Protein AF-A0A5C4TG84-F1 (afdb_monomer)

Sequence (115 aa):
MWNALPITRDLYGFQLEHSYSKPWTATVTVNESIDGLELAADVFLFDLKGSDAYEQLLESIRRFSVNLKRDKGKHTCQLTFRCKGITDEVQGLPLPAESLENGYLLVDLEFSEEL

Foldseek 3Di:
DWDWDDPDPFKTFIDDPPPPVDGGQKMWGWDDDPAEIEIEIEGRCAPQAEQVSVVVRVVVVVVVQVVVCVVVVHDKYKYKYWYWDKAAPHRHHPADWDADPVRITTGTDMDMDID

Structure (mmCIF, N/CA/C/O backbone):
data_AF-A0A5C4TG84-F1
#
_entry.id   AF-A0A5C4TG84-F1
#
loop_
_atom_site.group_PDB
_atom_site.id
_atom_site.type_symbol
_atom_site.label_atom_id
_atom_site.label_alt_id
_atom_site.label_comp_id
_atom_site.label_asym_id
_atom_site.label_entity_id
_atom_site.label_seq_id
_atom_site.pdbx_PDB_ins_code
_atom_site.Cartn_x
_atom_site.Cartn_y
_atom_site.Cartn_z
_atom_site.occupancy
_atom_site.B_iso_or_equiv
_atom_site.auth_seq_id
_atom_site.auth_comp_id
_atom_site.auth_asym_id
_atom_site.auth_atom_id
_atom_site.pdbx_PDB_model_num
ATOM 1 N N . MET A 1 1 ? -7.253 11.667 -8.586 1.00 76.88 1 MET A N 1
ATOM 2 C CA . MET A 1 1 ? -6.899 11.310 -7.193 1.00 76.88 1 MET A CA 1
ATOM 3 C C . MET A 1 1 ? -6.762 9.789 -7.091 1.00 76.88 1 MET A C 1
ATOM 5 O O . MET A 1 1 ? -7.247 9.111 -7.990 1.00 76.88 1 MET A O 1
ATOM 9 N N . TRP A 1 2 ? -6.089 9.225 -6.084 1.00 87.31 2 TRP A N 1
ATOM 10 C CA . TRP A 1 2 ? -6.119 7.771 -5.854 1.00 87.31 2 TRP A CA 1
ATOM 11 C C . TRP A 1 2 ? -7.243 7.426 -4.882 1.00 87.31 2 TRP A C 1
ATOM 13 O O . TRP A 1 2 ? -7.374 8.063 -3.839 1.00 87.31 2 TRP A O 1
ATOM 23 N N . ASN A 1 3 ? -8.041 6.418 -5.222 1.00 88.19 3 ASN A N 1
ATOM 24 C CA . ASN A 1 3 ? -9.189 5.998 -4.426 1.00 88.19 3 ASN A CA 1
ATOM 25 C C . ASN A 1 3 ? -8.939 4.618 -3.822 1.00 88.19 3 ASN A C 1
ATOM 27 O O . ASN A 1 3 ? -8.635 3.675 -4.555 1.00 88.19 3 ASN A O 1
ATOM 31 N N . ALA A 1 4 ? -9.117 4.514 -2.504 1.00 92.44 4 ALA A N 1
ATOM 32 C CA . ALA A 1 4 ? -9.142 3.246 -1.790 1.00 92.44 4 ALA A CA 1
ATOM 33 C C . ALA A 1 4 ? -1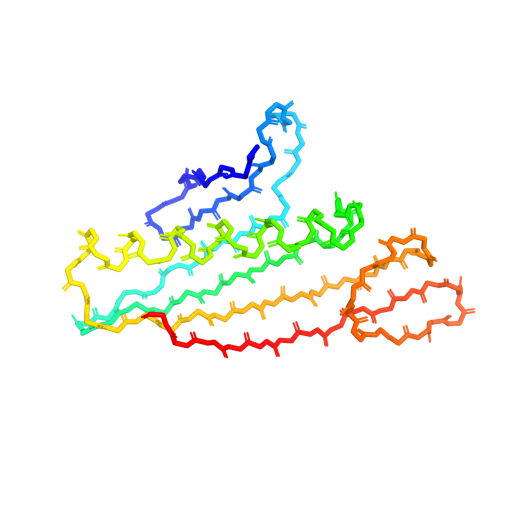0.532 2.607 -1.924 1.00 92.44 4 ALA A C 1
ATOM 35 O O . ALA A 1 4 ? -11.544 3.230 -1.596 1.00 92.44 4 ALA A O 1
ATOM 36 N N . LEU A 1 5 ? -10.583 1.365 -2.394 1.00 91.62 5 LEU A N 1
ATOM 37 C CA . LEU A 1 5 ? -11.803 0.579 -2.535 1.00 91.62 5 LEU A CA 1
ATOM 38 C C . LEU A 1 5 ? -11.726 -0.663 -1.642 1.00 91.62 5 LEU A C 1
ATOM 40 O O . LEU A 1 5 ? -10.741 -1.396 -1.734 1.00 91.62 5 LEU A O 1
ATOM 44 N N . PRO A 1 6 ? -12.737 -0.933 -0.800 1.00 93.25 6 PRO A N 1
ATOM 45 C CA . PRO A 1 6 ? -12.762 -2.152 -0.004 1.00 93.25 6 PRO A CA 1
ATOM 46 C C . PRO A 1 6 ? -12.960 -3.370 -0.914 1.00 93.25 6 PRO A C 1
ATOM 48 O O . PRO A 1 6 ? -13.897 -3.413 -1.713 1.00 93.25 6 PRO A O 1
ATOM 51 N N . ILE A 1 7 ? -12.081 -4.361 -0.778 1.00 91.50 7 ILE A N 1
ATOM 52 C CA . ILE A 1 7 ? -12.164 -5.658 -1.467 1.00 91.50 7 ILE A CA 1
ATOM 53 C C . ILE A 1 7 ? -12.727 -6.693 -0.494 1.00 91.50 7 ILE A C 1
ATOM 55 O O . ILE A 1 7 ? -13.677 -7.411 -0.803 1.00 91.50 7 ILE A O 1
ATOM 59 N N . THR A 1 8 ? -12.161 -6.723 0.712 1.00 93.50 8 THR A N 1
ATOM 60 C CA . THR A 1 8 ? -12.642 -7.494 1.863 1.00 93.50 8 THR A CA 1
ATOM 61 C C . THR A 1 8 ? -12.729 -6.570 3.083 1.00 93.50 8 THR A C 1
ATOM 63 O O . THR A 1 8 ? -12.636 -5.348 2.971 1.00 93.50 8 THR A O 1
ATOM 66 N N . ARG A 1 9 ? -12.926 -7.142 4.277 1.00 91.19 9 ARG A N 1
ATOM 67 C CA . ARG A 1 9 ? -12.919 -6.388 5.541 1.00 91.19 9 ARG A CA 1
ATOM 68 C C . ARG A 1 9 ? -11.549 -5.762 5.849 1.00 91.19 9 ARG A C 1
ATOM 70 O O . ARG A 1 9 ? -11.481 -4.728 6.513 1.00 91.19 9 ARG A O 1
ATOM 77 N N . ASP A 1 10 ? -10.493 -6.426 5.411 1.00 95.38 10 ASP A N 1
ATOM 78 C CA . ASP A 1 10 ? -9.093 -6.198 5.753 1.00 95.38 10 ASP A CA 1
ATOM 79 C C . ASP A 1 10 ? -8.210 -5.908 4.532 1.00 95.38 10 ASP A C 1
ATOM 81 O O . ASP A 1 10 ? -7.046 -5.576 4.707 1.00 95.38 10 ASP A O 1
ATOM 85 N N . LEU A 1 11 ? -8.746 -5.970 3.311 1.00 96.50 11 LEU A N 1
ATOM 86 C CA . LEU A 1 11 ? -8.011 -5.703 2.077 1.00 96.50 11 LEU A CA 1
ATOM 87 C C . LEU A 1 11 ? -8.657 -4.569 1.280 1.00 96.50 11 LEU A C 1
ATOM 89 O O . LEU A 1 11 ? -9.857 -4.599 0.989 1.00 96.50 11 LEU A O 1
ATOM 93 N N . TYR A 1 12 ? -7.833 -3.608 0.870 1.00 96.12 12 TYR A N 1
ATOM 94 C CA . TYR A 1 12 ? -8.235 -2.442 0.087 1.00 96.12 12 TYR A CA 1
ATOM 95 C C . TYR A 1 12 ? -7.385 -2.327 -1.175 1.00 96.12 12 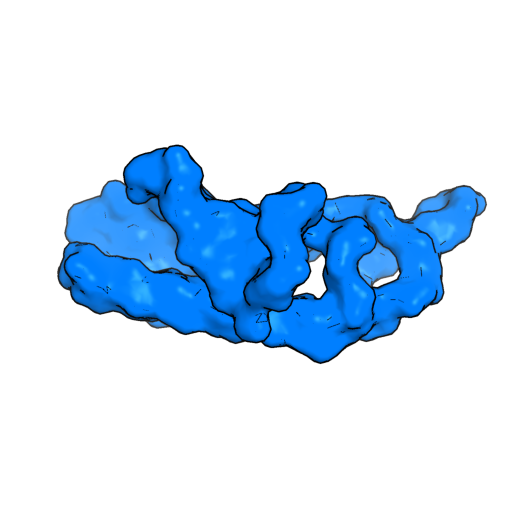TYR A C 1
ATOM 97 O O . TYR A 1 12 ? -6.168 -2.479 -1.119 1.00 96.12 12 TYR A O 1
ATOM 105 N N . GLY A 1 13 ? -8.015 -2.035 -2.309 1.00 94.06 13 GLY A N 1
ATOM 106 C CA . GLY A 1 13 ? -7.340 -1.768 -3.579 1.00 94.06 13 GLY A CA 1
ATOM 107 C C . GLY A 1 13 ? -7.261 -0.272 -3.854 1.00 94.06 13 GLY A C 1
ATOM 108 O O . GLY A 1 13 ? -8.235 0.447 -3.632 1.00 94.06 13 GLY A O 1
ATOM 109 N N . PHE A 1 14 ? -6.124 0.201 -4.356 1.00 92.81 14 PHE A N 1
ATOM 110 C CA . PHE A 1 14 ? -5.920 1.587 -4.768 1.00 92.81 14 PHE A CA 1
ATOM 111 C C . PHE A 1 14 ? -5.908 1.686 -6.290 1.00 92.81 14 PHE A C 1
ATOM 113 O O . PHE A 1 14 ? -5.096 1.055 -6.969 1.00 92.81 14 PHE A O 1
ATOM 120 N N . GLN A 1 15 ? -6.803 2.514 -6.825 1.00 88.06 15 GLN A N 1
ATOM 121 C CA . GLN A 1 15 ? -6.886 2.814 -8.256 1.00 88.06 15 GLN A CA 1
ATOM 122 C C . GLN A 1 15 ? -6.909 4.314 -8.517 1.00 88.06 15 GLN A C 1
ATOM 124 O O . GLN A 1 15 ? -7.421 5.098 -7.713 1.00 88.06 15 GLN A O 1
ATOM 129 N N . LEU A 1 16 ? -6.397 4.702 -9.683 1.00 83.62 16 LEU A N 1
ATOM 130 C CA . LEU A 1 16 ? -6.483 6.072 -10.155 1.00 83.62 16 LEU A CA 1
ATOM 131 C C . LEU A 1 16 ? -7.935 6.391 -10.534 1.00 83.62 16 LEU A C 1
ATOM 133 O O . LEU A 1 16 ? -8.596 5.639 -11.258 1.00 83.62 16 LEU A O 1
ATOM 137 N N . GLU A 1 17 ? -8.435 7.520 -10.048 1.00 71.12 17 GLU A N 1
ATOM 138 C CA . GLU A 1 17 ? -9.728 8.079 -10.428 1.00 71.12 17 GLU A CA 1
ATOM 139 C C . GLU A 1 17 ? -9.813 8.170 -11.962 1.00 71.12 17 GLU A C 1
ATOM 141 O O . GLU A 1 17 ? -8.893 8.663 -12.611 1.00 71.12 17 GLU A O 1
ATOM 146 N N . HIS A 1 18 ? -10.892 7.627 -12.537 1.00 67.75 18 HIS A N 1
ATOM 147 C CA . HIS A 1 18 ? -11.114 7.446 -13.984 1.00 67.75 18 HIS A CA 1
ATOM 148 C C . HIS A 1 18 ? -10.422 6.247 -14.668 1.00 67.75 18 HIS A C 1
ATOM 150 O O . HIS A 1 18 ? -10.516 6.123 -15.887 1.00 67.75 18 HIS A O 1
ATOM 156 N N . SER A 1 19 ? -9.808 5.318 -13.925 1.00 67.62 19 SER A N 1
ATOM 157 C CA . SER A 1 19 ? -9.209 4.082 -14.476 1.00 67.62 19 SER A CA 1
ATOM 158 C C . SER A 1 19 ? -9.893 2.791 -13.994 1.00 67.62 19 SER A C 1
ATOM 160 O O . SER A 1 19 ? -9.228 1.810 -13.691 1.00 67.62 19 SER A O 1
ATOM 162 N N . TYR A 1 20 ? -11.231 2.762 -13.955 1.00 61.44 20 TYR A N 1
ATOM 163 C CA . TYR A 1 20 ? -12.022 1.626 -13.434 1.00 61.44 20 TYR A CA 1
ATOM 164 C C . TYR A 1 20 ? -11.855 0.301 -14.201 1.00 61.44 20 TYR A C 1
ATOM 166 O O . TYR A 1 20 ? -12.263 -0.745 -13.710 1.00 61.44 20 TYR A O 1
ATOM 174 N N . SER A 1 21 ? -11.296 0.338 -15.413 1.00 64.38 21 SER A N 1
ATOM 175 C CA . SER A 1 21 ? -11.011 -0.852 -16.223 1.00 64.38 21 SER A CA 1
ATOM 176 C C . SER A 1 21 ? -9.588 -1.389 -16.037 1.00 64.38 21 SER A C 1
ATOM 178 O O . SER A 1 21 ? -9.209 -2.329 -16.734 1.00 64.38 21 SER A O 1
ATOM 180 N N . LYS A 1 22 ? -8.773 -0.762 -15.178 1.00 70.56 22 LYS A N 1
ATOM 181 C CA . LYS A 1 22 ? -7.381 -1.150 -14.932 1.00 70.56 22 LYS A CA 1
ATOM 182 C C . LYS A 1 22 ? -7.236 -1.913 -13.611 1.00 70.56 22 LYS A C 1
ATOM 184 O O . LYS A 1 22 ? -8.028 -1.683 -12.697 1.00 70.56 22 LYS A O 1
ATOM 189 N N . PRO A 1 23 ? -6.235 -2.805 -13.504 1.00 73.06 23 PRO A N 1
ATOM 190 C CA . PRO A 1 23 ? -5.874 -3.422 -12.232 1.00 73.06 23 PRO A CA 1
ATOM 191 C C . PRO A 1 23 ? -5.454 -2.365 -11.196 1.00 73.06 23 PRO A C 1
ATOM 193 O O . PRO A 1 23 ? -5.057 -1.251 -11.545 1.00 73.06 23 PRO A O 1
ATOM 196 N N . TRP A 1 24 ? -5.564 -2.714 -9.913 1.00 82.31 24 TRP A N 1
ATOM 197 C CA . TRP A 1 24 ? -5.136 -1.842 -8.820 1.00 82.31 24 TRP A CA 1
ATOM 198 C C . TRP A 1 24 ? -3.624 -1.653 -8.830 1.00 82.31 24 TRP A C 1
ATOM 200 O O . TRP A 1 24 ? -2.866 -2.601 -9.019 1.00 82.31 24 TRP A O 1
ATOM 210 N N . THR A 1 25 ? -3.193 -0.423 -8.575 1.00 88.06 25 THR A N 1
ATOM 211 C CA . THR A 1 25 ? -1.774 -0.053 -8.553 1.00 88.06 25 THR A CA 1
ATOM 212 C C . THR A 1 25 ? -1.145 -0.283 -7.183 1.00 88.06 25 THR A C 1
ATOM 214 O O . THR A 1 25 ? 0.069 -0.409 -7.069 1.00 88.06 25 THR A O 1
ATOM 217 N N . ALA A 1 26 ? -1.963 -0.395 -6.140 1.00 93.19 26 ALA A N 1
ATOM 218 C CA . ALA A 1 26 ? -1.522 -0.909 -4.856 1.00 93.19 26 ALA A CA 1
ATOM 219 C C . ALA A 1 26 ? -2.647 -1.645 -4.137 1.00 93.19 26 ALA A C 1
ATOM 221 O O . ALA A 1 26 ? -3.832 -1.408 -4.391 1.00 93.19 26 ALA A O 1
ATOM 222 N N . THR A 1 27 ? -2.266 -2.501 -3.201 1.00 95.62 27 THR A N 1
ATOM 223 C CA . THR A 1 27 ? -3.173 -3.107 -2.228 1.00 95.62 27 THR A CA 1
ATOM 224 C C . THR A 1 27 ? -2.702 -2.804 -0.821 1.00 95.62 27 THR A C 1
ATOM 226 O O . THR A 1 27 ? -1.505 -2.806 -0.564 1.00 95.62 27 THR A O 1
ATOM 229 N N . VAL A 1 28 ? -3.635 -2.572 0.097 1.00 97.88 28 VAL A N 1
ATOM 230 C CA . VAL A 1 28 ? -3.351 -2.394 1.522 1.00 97.88 28 VAL A CA 1
ATOM 231 C C . VAL A 1 28 ? -4.069 -3.476 2.306 1.00 97.88 28 VAL A C 1
ATOM 233 O O . VAL A 1 28 ? -5.300 -3.541 2.288 1.00 97.88 28 VAL A O 1
ATOM 236 N N . THR A 1 29 ? -3.295 -4.301 3.002 1.00 98.12 29 THR A N 1
ATOM 237 C CA . THR A 1 29 ? -3.800 -5.269 3.977 1.00 98.12 29 THR A CA 1
ATOM 238 C C . THR A 1 29 ? -3.751 -4.651 5.367 1.00 98.12 29 THR A C 1
ATOM 240 O O . THR A 1 29 ? -2.747 -4.045 5.734 1.00 98.12 29 THR A O 1
ATOM 243 N N . VAL A 1 30 ? -4.823 -4.803 6.138 1.00 98.00 30 VAL A N 1
ATOM 244 C CA . VAL A 1 30 ? -5.002 -4.219 7.468 1.00 98.00 30 VAL A CA 1
ATOM 245 C C . VAL A 1 30 ? -5.064 -5.334 8.502 1.00 98.00 30 VAL A C 1
ATOM 247 O O . VAL A 1 30 ? -6.009 -6.121 8.523 1.00 98.00 30 VAL A O 1
ATOM 250 N N . ASN A 1 31 ? -4.100 -5.350 9.412 1.00 97.25 31 ASN A N 1
ATOM 251 C CA . ASN A 1 31 ? -4.131 -6.172 10.608 1.00 97.25 31 ASN A CA 1
ATOM 252 C C . ASN A 1 31 ? -4.474 -5.288 11.816 1.00 97.25 31 ASN A C 1
ATOM 254 O O . ASN A 1 31 ? -3.841 -4.262 12.062 1.00 97.25 31 ASN A O 1
ATOM 258 N N . GLU A 1 32 ? -5.526 -5.653 12.543 1.00 95.44 32 GLU A N 1
ATOM 259 C CA . GLU A 1 32 ? -6.047 -4.878 13.668 1.00 95.44 32 GLU A CA 1
ATOM 260 C C . GLU A 1 32 ? -5.699 -5.587 14.981 1.00 95.44 32 GLU A C 1
ATOM 262 O O . GLU A 1 32 ? -6.108 -6.727 15.205 1.00 95.44 32 GLU A O 1
ATOM 267 N N . SER A 1 33 ? -4.979 -4.900 15.869 1.00 93.25 33 SER A N 1
ATOM 268 C CA . SER A 1 33 ? -4.721 -5.351 17.239 1.00 93.25 33 SER A CA 1
ATOM 269 C C . SER A 1 33 ? -5.587 -4.570 18.234 1.00 93.25 33 SER A C 1
ATOM 271 O O . SER A 1 33 ? -6.414 -3.740 17.846 1.00 93.25 33 SER A O 1
ATOM 273 N N . ILE A 1 34 ? -5.449 -4.850 19.533 1.00 90.06 34 ILE A N 1
ATOM 274 C CA . ILE A 1 34 ? -6.213 -4.146 20.577 1.00 90.06 34 ILE A CA 1
ATOM 275 C C . ILE A 1 34 ? -5.911 -2.641 20.525 1.00 90.06 34 ILE A C 1
ATOM 277 O O . ILE A 1 34 ? -6.846 -1.843 20.439 1.00 90.06 34 ILE A O 1
ATOM 281 N N . ASP A 1 35 ? -4.628 -2.281 20.463 1.00 89.94 35 ASP A N 1
ATOM 282 C CA . ASP A 1 35 ? -4.162 -0.898 20.617 1.00 89.94 35 ASP A CA 1
ATOM 283 C C . ASP A 1 35 ? -3.825 -0.195 19.290 1.00 89.94 35 ASP A C 1
ATOM 285 O O . ASP A 1 35 ? -3.771 1.039 19.239 1.00 89.94 35 ASP A O 1
ATOM 289 N N . GLY A 1 36 ? -3.632 -0.954 18.206 1.00 95.94 36 GLY A N 1
ATOM 290 C CA . GLY A 1 36 ? -3.060 -0.423 16.971 1.00 95.94 36 GLY A CA 1
ATOM 291 C C . GLY A 1 36 ? -3.564 -1.055 15.680 1.00 95.94 36 GLY A C 1
ATOM 292 O O . GLY A 1 36 ? -4.308 -2.041 15.675 1.00 95.94 36 GLY A O 1
ATOM 293 N N . LEU A 1 37 ? -3.125 -0.460 14.573 1.00 97.50 37 LEU A N 1
ATOM 294 C CA . LEU A 1 37 ? -3.215 -1.029 13.233 1.00 97.50 37 LEU A CA 1
ATOM 295 C C . LEU A 1 37 ? -1.817 -1.303 12.674 1.00 97.50 37 LEU A C 1
ATOM 297 O O . LEU A 1 37 ? -0.908 -0.489 12.825 1.00 97.50 37 LEU A O 1
ATOM 301 N N . GLU A 1 38 ? -1.675 -2.415 11.970 1.00 97.88 38 GLU A N 1
ATOM 302 C CA . GLU A 1 38 ? -0.521 -2.720 11.129 1.00 97.88 38 GLU A CA 1
ATOM 303 C C . GLU A 1 38 ? -1.010 -2.825 9.686 1.00 97.88 38 GLU A C 1
ATOM 305 O O . GLU A 1 38 ? -1.872 -3.647 9.366 1.00 97.88 38 GLU A O 1
ATOM 310 N N . LEU A 1 39 ? -0.509 -1.953 8.818 1.00 98.25 39 LEU A N 1
ATOM 311 C CA . LEU A 1 39 ? -0.898 -1.883 7.417 1.00 98.25 39 LEU A CA 1
ATOM 312 C C . LEU A 1 39 ? 0.286 -2.273 6.540 1.00 98.25 39 LEU A C 1
ATOM 314 O O . LEU A 1 39 ? 1.357 -1.681 6.643 1.00 98.25 39 LEU A O 1
ATOM 318 N N . ALA A 1 40 ? 0.071 -3.224 5.637 1.00 98.12 40 ALA A N 1
ATOM 319 C CA . ALA A 1 40 ? 1.033 -3.591 4.604 1.00 98.12 40 ALA A CA 1
ATOM 320 C C . ALA A 1 40 ? 0.509 -3.128 3.241 1.00 98.12 40 ALA A C 1
ATOM 322 O O . ALA A 1 40 ? -0.532 -3.604 2.788 1.00 98.12 40 ALA A O 1
ATOM 323 N N . ALA A 1 41 ? 1.212 -2.184 2.621 1.00 97.56 41 ALA A N 1
ATOM 324 C CA . ALA A 1 41 ? 0.915 -1.615 1.317 1.00 97.56 41 ALA A CA 1
ATOM 325 C C . ALA A 1 41 ? 1.841 -2.212 0.251 1.00 97.56 41 ALA A C 1
ATOM 327 O O . ALA A 1 41 ? 3.013 -1.850 0.170 1.00 97.56 41 ALA A O 1
ATOM 328 N N . ASP A 1 42 ? 1.314 -3.100 -0.584 1.00 95.44 42 ASP A N 1
ATOM 329 C CA . ASP A 1 42 ? 2.028 -3.654 -1.733 1.00 95.44 42 ASP A CA 1
ATOM 330 C C . ASP A 1 42 ? 1.781 -2.764 -2.957 1.00 95.44 42 ASP A C 1
ATOM 332 O O . ASP A 1 42 ? 0.636 -2.580 -3.377 1.00 95.44 42 ASP A O 1
ATOM 336 N N . VAL A 1 43 ? 2.847 -2.183 -3.510 1.00 92.19 43 VAL A N 1
ATOM 337 C CA . VAL A 1 43 ? 2.805 -1.231 -4.629 1.00 92.19 43 VAL A CA 1
ATOM 338 C C . VAL A 1 43 ? 3.311 -1.901 -5.902 1.00 92.19 43 VAL A C 1
ATOM 340 O O . VAL A 1 43 ? 4.461 -2.338 -5.984 1.00 92.19 43 VAL A O 1
ATOM 343 N N . PHE A 1 44 ? 2.462 -1.929 -6.927 1.00 87.38 44 PHE A N 1
ATOM 344 C CA . PHE A 1 44 ? 2.764 -2.505 -8.232 1.00 87.38 44 PHE A CA 1
ATOM 345 C C . PHE A 1 44 ? 3.297 -1.422 -9.174 1.00 87.38 44 PHE A C 1
ATOM 347 O O . PHE A 1 44 ? 2.554 -0.589 -9.693 1.00 87.38 44 PH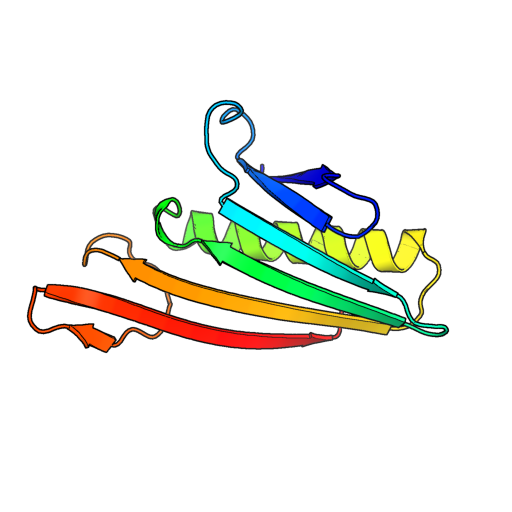E A O 1
ATOM 354 N N . LEU A 1 45 ? 4.610 -1.440 -9.402 1.00 82.62 45 LEU A N 1
ATOM 355 C CA . LEU A 1 45 ? 5.322 -0.362 -10.100 1.00 82.62 45 LEU A CA 1
ATOM 356 C C . LEU A 1 45 ? 5.029 -0.280 -11.604 1.00 82.62 45 LEU A C 1
ATOM 358 O O . LEU A 1 45 ? 5.224 0.773 -12.198 1.00 82.62 45 LEU A O 1
ATOM 362 N N . PHE A 1 46 ? 4.536 -1.359 -12.216 1.00 75.62 46 PHE A N 1
ATOM 363 C CA . PHE A 1 46 ? 4.342 -1.449 -13.668 1.00 75.62 46 PHE A CA 1
ATOM 364 C C . PHE A 1 46 ? 3.430 -0.346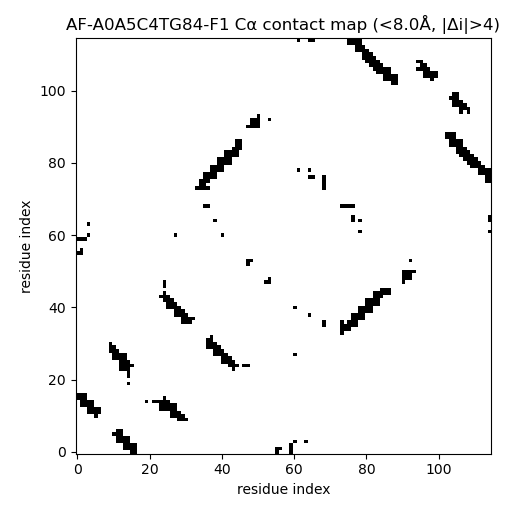 -14.237 1.00 75.62 46 PHE A C 1
ATOM 366 O O . PHE A 1 46 ? 3.663 0.157 -15.336 1.00 75.62 46 PHE A O 1
ATOM 373 N N . ASP A 1 47 ? 2.409 0.060 -13.477 1.00 73.25 47 ASP A N 1
ATOM 374 C CA . ASP A 1 47 ? 1.422 1.058 -13.903 1.00 73.25 47 ASP A CA 1
ATOM 375 C C . ASP A 1 47 ? 1.752 2.500 -13.446 1.00 73.25 47 ASP A C 1
ATOM 377 O O . ASP A 1 47 ? 0.996 3.428 -13.759 1.00 73.25 47 ASP A O 1
ATOM 381 N N . LEU A 1 48 ? 2.871 2.725 -12.740 1.00 80.56 48 LEU A N 1
ATOM 382 C CA . LEU A 1 48 ? 3.235 4.018 -12.139 1.00 80.56 48 LEU A CA 1
ATOM 383 C C . LEU A 1 48 ? 4.185 4.854 -12.997 1.00 80.56 48 LEU A C 1
ATOM 385 O O . LEU A 1 48 ? 5.396 4.859 -12.816 1.00 80.56 48 LEU A O 1
ATOM 389 N N . LYS A 1 49 ? 3.612 5.681 -13.869 1.00 76.31 49 LYS A N 1
ATOM 390 C CA . LYS A 1 49 ? 4.389 6.551 -14.758 1.00 76.31 49 LYS A CA 1
ATOM 391 C C . LYS A 1 49 ? 4.843 7.836 -14.056 1.00 76.31 49 LYS A C 1
ATOM 393 O O . LYS A 1 49 ? 4.068 8.788 -13.973 1.00 76.31 49 LYS A O 1
ATOM 398 N N . GLY A 1 50 ? 6.106 7.887 -13.634 1.00 78.31 50 GLY A N 1
ATOM 399 C CA . GLY A 1 50 ? 6.744 9.098 -13.105 1.00 78.31 50 GLY A CA 1
ATOM 400 C C . GLY A 1 50 ? 6.796 9.177 -11.579 1.00 78.31 50 GLY A C 1
ATOM 401 O O . GLY A 1 50 ? 5.949 8.613 -10.882 1.00 78.31 50 GLY A O 1
ATOM 402 N N . SER A 1 51 ? 7.763 9.947 -11.067 1.00 84.88 51 SER A N 1
ATOM 403 C CA . SER A 1 51 ? 7.913 10.261 -9.637 1.00 84.88 51 SER A CA 1
ATOM 404 C C . SER A 1 51 ? 6.628 10.807 -9.019 1.00 84.88 51 SER A C 1
ATOM 406 O O . SER A 1 51 ? 6.231 10.385 -7.939 1.00 84.88 51 SER A O 1
ATOM 408 N N . ASP A 1 52 ? 5.934 11.695 -9.730 1.00 87.94 52 ASP A N 1
ATOM 409 C CA . ASP A 1 52 ? 4.753 12.380 -9.204 1.00 87.94 52 ASP A CA 1
ATOM 410 C C . ASP A 1 52 ? 3.591 11.412 -8.957 1.00 87.94 52 ASP A C 1
ATOM 412 O O . ASP A 1 52 ? 2.879 11.531 -7.961 1.00 87.94 52 ASP A O 1
ATOM 416 N N . ALA A 1 53 ? 3.400 10.430 -9.845 1.00 87.38 53 ALA A N 1
ATOM 417 C CA . ALA A 1 53 ? 2.347 9.429 -9.694 1.00 87.38 53 ALA A CA 1
ATOM 418 C C . ALA A 1 53 ? 2.617 8.510 -8.494 1.00 87.38 53 ALA A C 1
ATOM 420 O O . ALA A 1 53 ? 1.686 8.178 -7.755 1.00 87.38 53 ALA A O 1
ATOM 421 N N . TYR A 1 54 ? 3.887 8.143 -8.291 1.00 88.88 54 TYR A N 1
ATOM 422 C CA . TYR A 1 54 ? 4.339 7.366 -7.141 1.00 88.88 54 TYR A CA 1
ATOM 423 C C . TYR A 1 54 ? 4.126 8.127 -5.828 1.00 88.88 54 TYR A C 1
ATOM 425 O O . TYR A 1 54 ? 3.449 7.618 -4.936 1.00 88.88 54 TYR A O 1
ATOM 433 N N . GLU A 1 55 ? 4.596 9.372 -5.732 1.00 91.19 55 GLU A N 1
ATOM 434 C CA . GLU A 1 55 ? 4.439 10.188 -4.520 1.00 91.19 55 GLU A CA 1
ATOM 435 C C . GLU A 1 55 ? 2.963 10.436 -4.173 1.00 91.19 55 GLU A C 1
ATOM 437 O O . GLU A 1 55 ? 2.553 10.286 -3.020 1.00 91.19 55 GLU A O 1
ATOM 442 N N . GLN A 1 56 ? 2.120 10.724 -5.173 1.00 92.38 56 GLN A N 1
ATOM 443 C CA . GLN A 1 56 ? 0.677 10.885 -4.963 1.00 92.38 56 GLN A CA 1
ATOM 444 C C . GLN A 1 56 ? 0.008 9.605 -4.450 1.00 92.38 56 GLN A C 1
ATOM 446 O O . GLN A 1 56 ? -0.938 9.681 -3.657 1.00 92.38 56 GLN A O 1
ATOM 451 N N . LEU A 1 57 ? 0.460 8.432 -4.903 1.00 92.88 57 LEU A N 1
ATOM 452 C CA . LEU A 1 57 ? -0.044 7.154 -4.407 1.00 92.88 57 LEU A CA 1
ATOM 453 C C . LEU A 1 57 ? 0.349 6.953 -2.942 1.00 92.88 57 LEU A C 1
ATOM 455 O O . LEU A 1 57 ? -0.527 6.659 -2.125 1.00 92.88 57 LEU A O 1
ATOM 459 N N . LEU A 1 58 ? 1.621 7.171 -2.593 1.00 94.62 58 LEU A N 1
ATOM 460 C CA . LEU A 1 58 ? 2.090 7.059 -1.209 1.00 94.62 58 LEU A CA 1
ATOM 461 C C . LEU A 1 58 ? 1.319 7.998 -0.274 1.00 94.62 58 LEU A C 1
ATOM 463 O O . LEU A 1 58 ? 0.852 7.572 0.782 1.00 94.62 58 LEU A O 1
ATOM 467 N N . GLU A 1 59 ? 1.137 9.263 -0.662 1.00 95.75 59 GLU A N 1
ATOM 468 C CA . GLU A 1 59 ? 0.370 10.234 0.128 1.00 95.75 59 GLU A CA 1
ATOM 469 C C . GLU A 1 59 ? -1.087 9.786 0.318 1.00 95.75 59 GLU A C 1
ATOM 471 O O . GLU A 1 59 ? -1.654 9.901 1.408 1.00 95.75 59 GLU A O 1
ATOM 476 N N . SER A 1 60 ? -1.694 9.228 -0.729 1.00 95.88 60 SER A N 1
ATOM 477 C CA . SER A 1 60 ? -3.071 8.737 -0.670 1.00 95.88 60 SER A CA 1
ATOM 478 C C . SER A 1 60 ? -3.206 7.532 0.263 1.00 95.88 60 SER A C 1
ATOM 480 O O . SER A 1 60 ? -4.158 7.475 1.045 1.00 95.88 60 SER A O 1
ATOM 482 N N . ILE A 1 61 ? -2.240 6.608 0.239 1.00 97.25 61 ILE A N 1
ATOM 483 C CA . ILE A 1 61 ? -2.181 5.470 1.166 1.00 97.25 61 ILE A CA 1
ATOM 484 C C . ILE A 1 61 ? -1.996 5.968 2.603 1.00 97.25 61 ILE A C 1
ATOM 486 O O . ILE A 1 61 ? -2.762 5.572 3.476 1.00 97.25 61 ILE A O 1
ATOM 490 N N . ARG A 1 62 ? -1.073 6.904 2.858 1.00 97.75 62 ARG A N 1
ATOM 491 C CA . ARG A 1 62 ? -0.882 7.516 4.189 1.00 97.75 62 ARG A CA 1
ATOM 492 C C . ARG A 1 62 ? -2.162 8.139 4.725 1.00 97.75 62 ARG A C 1
ATOM 494 O O . ARG A 1 62 ? -2.561 7.887 5.861 1.00 97.75 62 ARG A O 1
ATOM 501 N N . ARG A 1 63 ? -2.833 8.940 3.897 1.00 97.19 63 ARG A N 1
ATOM 502 C CA . ARG A 1 63 ? -4.087 9.605 4.266 1.00 97.19 63 ARG A CA 1
ATOM 503 C C . ARG A 1 63 ? -5.176 8.590 4.595 1.00 97.19 63 ARG A C 1
ATOM 505 O O . ARG A 1 63 ? -5.887 8.763 5.584 1.00 97.19 63 ARG A O 1
ATOM 512 N N . PHE A 1 64 ? -5.293 7.537 3.789 1.00 97.19 64 PHE A N 1
ATOM 513 C CA . PHE A 1 64 ? -6.193 6.423 4.065 1.00 97.19 64 PHE A CA 1
ATOM 514 C C . PHE A 1 64 ? -5.875 5.769 5.417 1.00 97.19 64 PHE A C 1
ATOM 516 O O . PHE A 1 64 ? -6.777 5.636 6.240 1.00 97.19 64 PHE A O 1
ATOM 523 N N . SER A 1 65 ? -4.610 5.447 5.685 1.00 97.50 65 SER A N 1
ATOM 524 C CA . SER A 1 65 ? -4.164 4.812 6.931 1.00 97.50 65 SER A CA 1
ATOM 525 C C . SER A 1 65 ? -4.464 5.661 8.170 1.00 97.50 65 SER A C 1
ATOM 527 O O . SER A 1 65 ? -5.009 5.157 9.152 1.00 97.50 65 SER A O 1
ATOM 529 N N . VAL A 1 66 ? -4.194 6.971 8.115 1.00 97.56 66 VAL A N 1
ATOM 530 C CA . VAL A 1 66 ? -4.515 7.917 9.201 1.00 97.56 66 VAL A CA 1
ATOM 531 C C . VAL A 1 66 ? -6.023 7.993 9.447 1.00 97.56 66 VAL A C 1
ATOM 533 O O . VAL A 1 66 ? -6.468 8.000 10.598 1.00 97.56 66 VAL A O 1
ATOM 536 N N . ASN A 1 67 ? -6.822 8.039 8.378 1.00 96.94 67 ASN A N 1
ATOM 537 C CA . ASN A 1 67 ? -8.278 8.040 8.493 1.00 96.94 67 ASN A CA 1
ATOM 538 C C . ASN A 1 67 ? -8.775 6.737 9.117 1.00 96.94 67 ASN A C 1
ATOM 540 O O . ASN A 1 67 ? -9.534 6.788 10.079 1.00 96.94 67 ASN A O 1
ATOM 544 N N . LEU A 1 68 ? -8.271 5.594 8.652 1.00 96.19 68 LEU A N 1
ATOM 545 C CA . LEU A 1 68 ? -8.651 4.289 9.171 1.00 96.19 68 LEU A CA 1
ATOM 546 C C . LEU A 1 68 ? -8.289 4.137 10.654 1.00 96.19 68 LEU A C 1
ATOM 548 O O . LEU A 1 68 ? -9.133 3.691 11.429 1.00 96.19 68 LEU A O 1
ATOM 552 N N . LYS A 1 69 ? -7.087 4.561 11.076 1.00 96.88 69 LYS A N 1
ATOM 553 C CA . LYS A 1 69 ? -6.677 4.593 12.495 1.00 96.88 69 LYS A CA 1
ATOM 554 C C . LYS A 1 69 ? -7.703 5.340 13.347 1.00 96.88 69 LYS A C 1
ATOM 556 O O . LYS A 1 69 ? -8.161 4.822 14.367 1.00 96.88 69 LYS A O 1
ATOM 561 N N . ARG A 1 70 ? -8.073 6.547 12.914 1.00 96.75 70 ARG A N 1
ATOM 562 C CA . ARG A 1 70 ? -9.047 7.403 13.602 1.00 96.75 70 ARG A CA 1
ATOM 563 C C . ARG A 1 70 ? -10.437 6.773 13.634 1.00 96.75 70 ARG A C 1
ATOM 565 O O . ARG A 1 70 ? -11.042 6.730 14.701 1.00 96.75 70 ARG A O 1
ATOM 572 N N . ASP A 1 71 ? -10.915 6.254 12.509 1.00 95.19 71 ASP A N 1
ATOM 573 C CA . ASP A 1 71 ? -12.247 5.648 12.392 1.00 95.19 71 ASP A CA 1
ATOM 574 C C . ASP A 1 71 ? -12.369 4.375 13.243 1.00 95.19 71 ASP A C 1
ATOM 576 O O . ASP A 1 71 ? -13.438 4.056 13.764 1.00 95.19 71 ASP A O 1
ATOM 580 N N . LYS A 1 72 ? -11.254 3.662 13.429 1.00 94.69 72 LYS A N 1
ATOM 581 C CA . LYS A 1 72 ? -11.137 2.475 14.284 1.00 94.69 72 LYS A CA 1
ATOM 582 C C . LYS A 1 72 ? -10.849 2.792 15.753 1.00 94.69 72 LYS A C 1
ATOM 584 O O . LYS A 1 72 ? -10.804 1.866 16.560 1.00 94.69 72 LYS A O 1
ATOM 589 N N . GLY A 1 73 ? -10.633 4.061 16.105 1.00 95.50 73 GLY A N 1
ATOM 590 C CA . GLY A 1 73 ? -10.300 4.481 17.467 1.00 95.50 73 GLY A CA 1
ATOM 591 C C . GLY A 1 73 ? -8.980 3.905 17.991 1.00 95.50 73 GLY A C 1
ATOM 592 O O . GLY A 1 73 ? -8.867 3.664 19.190 1.00 95.50 73 GLY A O 1
ATOM 593 N N . LYS A 1 74 ? -8.006 3.640 17.111 1.00 96.12 74 LYS A N 1
ATOM 594 C CA . LYS A 1 74 ? -6.698 3.075 17.486 1.00 96.12 74 LYS A CA 1
ATOM 595 C C . LYS A 1 74 ? -5.696 4.171 17.818 1.00 96.12 74 LYS A C 1
ATOM 597 O O . LYS A 1 74 ? -5.778 5.283 17.293 1.00 96.12 74 LYS A O 1
ATOM 602 N N . HIS A 1 75 ? -4.739 3.853 18.683 1.00 93.75 75 HIS A N 1
ATOM 603 C CA . HIS A 1 75 ? -3.735 4.815 19.137 1.00 93.75 75 HIS A CA 1
ATOM 604 C C . HIS A 1 75 ? -2.504 4.831 18.234 1.00 93.75 75 HIS A C 1
ATOM 606 O O . HIS A 1 75 ? -1.952 5.902 17.986 1.00 93.75 75 HIS A O 1
ATOM 61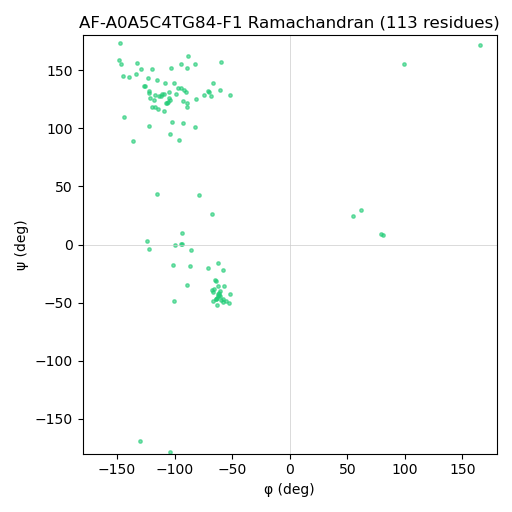2 N N . THR A 1 76 ? -2.128 3.673 17.693 1.00 96.50 76 THR A N 1
ATOM 613 C CA . THR A 1 76 ? -0.963 3.518 16.818 1.00 96.50 76 THR A CA 1
ATOM 614 C C . THR A 1 76 ? -1.363 2.995 15.440 1.00 96.50 76 THR A C 1
ATOM 616 O O . THR A 1 76 ? -2.374 2.304 15.278 1.00 96.50 76 THR A O 1
ATOM 619 N N . CYS A 1 77 ? -0.584 3.354 14.421 1.00 97.75 77 CYS A N 1
ATOM 620 C CA . CYS A 1 77 ? -0.699 2.795 13.079 1.00 97.75 77 CYS A CA 1
ATOM 621 C C . CYS A 1 77 ? 0.696 2.660 12.475 1.00 97.75 77 CYS A C 1
ATOM 6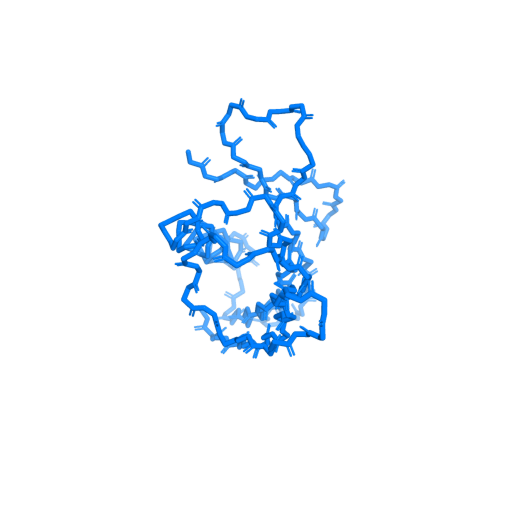23 O O . CYS A 1 77 ? 1.316 3.659 12.119 1.00 97.75 77 CYS A O 1
ATOM 625 N N . GLN A 1 78 ? 1.170 1.428 12.332 1.00 98.25 78 GLN A N 1
ATOM 626 C CA . GLN A 1 78 ? 2.388 1.129 11.592 1.00 98.25 78 GLN A CA 1
ATOM 627 C C . GLN A 1 78 ? 2.015 0.887 10.131 1.00 98.25 78 GLN A C 1
ATOM 629 O O . GLN A 1 78 ? 1.219 -0.004 9.841 1.00 98.25 78 GLN A O 1
ATOM 634 N N . LEU A 1 79 ? 2.577 1.664 9.209 1.00 98.56 79 LEU A N 1
ATOM 635 C CA . LEU A 1 79 ? 2.422 1.457 7.772 1.00 98.56 79 LEU A CA 1
ATOM 636 C C . LEU A 1 79 ? 3.745 0.964 7.187 1.00 98.56 79 LEU A C 1
ATOM 638 O O . LEU A 1 79 ? 4.788 1.571 7.415 1.00 98.56 79 LEU A O 1
ATOM 642 N N . THR A 1 80 ? 3.696 -0.121 6.424 1.00 98.56 80 THR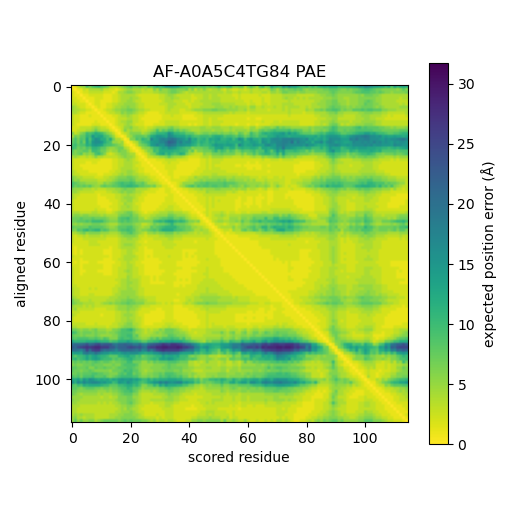 A N 1
ATOM 643 C CA . THR A 1 80 ? 4.831 -0.689 5.693 1.00 98.56 80 THR A CA 1
ATOM 644 C C . THR A 1 80 ? 4.533 -0.648 4.204 1.00 98.56 80 THR A C 1
ATOM 646 O O . THR A 1 80 ? 3.529 -1.201 3.765 1.00 98.56 80 THR A O 1
ATOM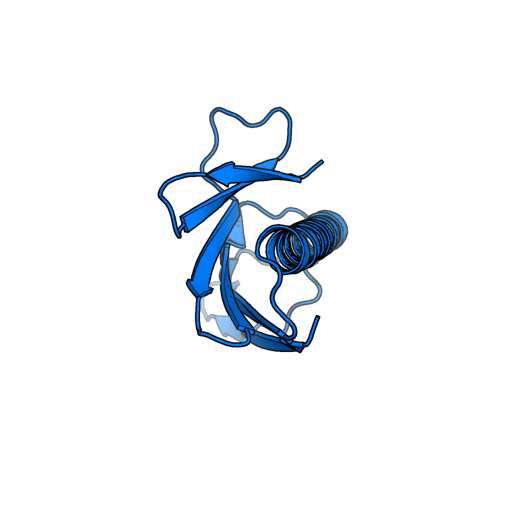 649 N N . PHE A 1 81 ? 5.408 -0.028 3.421 1.00 97.50 81 PHE A N 1
ATOM 650 C CA . PHE A 1 81 ? 5.359 -0.045 1.964 1.00 97.50 81 PHE A CA 1
ATOM 651 C C . PHE A 1 81 ? 6.291 -1.115 1.411 1.00 97.50 81 PHE A C 1
ATOM 653 O O . PHE A 1 81 ? 7.450 -1.200 1.816 1.00 97.50 81 PHE A O 1
ATOM 660 N N . ARG A 1 82 ? 5.790 -1.887 0.449 1.00 96.19 82 ARG A N 1
ATOM 661 C CA . ARG A 1 82 ? 6.520 -2.897 -0.317 1.00 96.19 82 ARG A CA 1
ATOM 662 C C . ARG A 1 82 ? 6.426 -2.555 -1.792 1.00 96.19 82 ARG A C 1
ATOM 664 O O . ARG A 1 82 ? 5.411 -2.796 -2.440 1.00 96.19 82 ARG A O 1
ATOM 671 N N . CYS A 1 83 ? 7.499 -1.993 -2.321 1.00 91.62 83 CYS A N 1
ATOM 672 C CA . CYS A 1 83 ? 7.628 -1.620 -3.720 1.00 91.62 83 CYS A CA 1
ATOM 673 C C . CYS A 1 83 ? 8.517 -2.664 -4.393 1.00 91.62 83 CYS A C 1
ATOM 675 O O . CYS A 1 83 ? 9.742 -2.576 -4.316 1.00 91.62 83 CYS A O 1
ATOM 677 N N . LYS A 1 84 ? 7.905 -3.675 -5.016 1.00 88.62 84 LYS A N 1
ATOM 678 C CA . LYS A 1 84 ? 8.636 -4.758 -5.685 1.00 88.62 84 LYS A CA 1
ATOM 679 C C . LYS A 1 84 ? 8.190 -4.900 -7.131 1.00 88.62 84 LYS A C 1
ATOM 681 O O . LYS A 1 84 ? 6.993 -4.888 -7.418 1.00 88.62 84 LYS A O 1
ATOM 686 N N . GLY A 1 85 ? 9.136 -5.071 -8.047 1.00 84.44 85 GLY A N 1
ATOM 687 C CA . GLY A 1 85 ? 8.807 -5.331 -9.445 1.00 84.44 85 GLY A CA 1
ATOM 688 C C . GLY A 1 85 ? 9.967 -5.145 -10.408 1.00 84.44 85 GLY A C 1
ATOM 689 O O . GLY A 1 85 ? 11.027 -4.645 -10.048 1.00 84.44 85 GLY A O 1
ATOM 690 N N . ILE A 1 86 ? 9.728 -5.548 -11.654 1.00 84.69 86 ILE A N 1
ATOM 691 C CA . ILE A 1 86 ? 10.636 -5.330 -12.779 1.00 84.69 86 ILE A CA 1
ATOM 692 C C . ILE A 1 86 ? 10.046 -4.212 -13.640 1.00 84.69 86 ILE A C 1
ATOM 694 O O . ILE A 1 86 ? 8.859 -4.258 -13.971 1.00 84.69 86 ILE A O 1
ATOM 698 N N . THR A 1 87 ? 10.854 -3.218 -13.997 1.00 77.44 87 THR A N 1
ATOM 699 C CA . THR A 1 87 ? 10.439 -2.065 -14.809 1.00 77.44 87 THR A CA 1
ATOM 700 C C . THR A 1 87 ? 11.436 -1.790 -15.935 1.00 77.44 87 THR A C 1
ATOM 702 O O . THR A 1 87 ? 12.591 -2.214 -15.864 1.00 77.44 87 THR A O 1
ATOM 705 N N . ASP A 1 88 ? 10.986 -1.135 -17.005 1.00 75.00 88 ASP A N 1
ATOM 706 C CA . ASP A 1 88 ? 11.860 -0.636 -18.064 1.00 75.00 88 ASP A CA 1
ATOM 707 C C . ASP A 1 88 ? 12.470 0.719 -17.661 1.00 75.00 88 ASP A C 1
ATOM 709 O O . ASP A 1 88 ? 11.946 1.440 -16.812 1.00 75.00 88 ASP A O 1
ATOM 713 N N . GLU A 1 89 ? 13.625 1.061 -18.232 1.00 64.00 89 GLU A N 1
ATOM 714 C CA . GLU A 1 89 ? 14.486 2.186 -17.826 1.00 64.00 89 GLU A CA 1
ATOM 715 C C . GLU A 1 89 ? 13.889 3.603 -18.063 1.00 64.00 89 GLU A C 1
ATOM 717 O O . GLU A 1 89 ? 14.619 4.574 -18.237 1.00 64.00 89 GLU A O 1
ATOM 722 N N . VAL A 1 90 ? 12.560 3.777 -18.088 1.00 52.91 90 VAL A N 1
ATOM 723 C CA . VAL A 1 90 ? 11.910 4.998 -18.612 1.00 52.91 90 VAL A CA 1
ATOM 724 C C . VAL A 1 90 ? 10.966 5.698 -17.626 1.00 52.91 90 VAL A C 1
ATOM 726 O O . VAL A 1 90 ? 10.376 6.719 -17.969 1.00 52.91 90 VAL A O 1
ATOM 729 N N . GLN A 1 91 ? 10.814 5.242 -16.380 1.00 59.84 91 GLN A N 1
ATOM 730 C CA . GLN A 1 91 ? 9.745 5.800 -15.528 1.00 59.84 91 GLN A CA 1
ATOM 731 C C . GLN A 1 91 ? 10.163 6.866 -14.510 1.00 59.84 91 GLN A C 1
ATOM 733 O O . GLN A 1 91 ? 9.288 7.405 -13.840 1.00 59.84 91 GLN A O 1
ATOM 738 N N . GLY A 1 92 ? 11.446 7.237 -14.413 1.00 65.38 92 GLY A N 1
ATOM 739 C CA . GLY A 1 92 ? 11.886 8.341 -13.540 1.00 65.38 92 GLY A CA 1
ATOM 740 C C . GLY A 1 92 ? 11.454 8.185 -12.073 1.00 65.38 92 GLY A C 1
ATOM 741 O O . GLY A 1 92 ? 11.289 9.178 -11.368 1.00 65.38 92 GLY A O 1
ATOM 742 N N . LEU A 1 93 ? 11.208 6.946 -11.633 1.00 74.44 93 LEU A N 1
ATOM 743 C CA . LEU A 1 93 ? 10.816 6.640 -10.265 1.00 74.44 93 LEU A CA 1
ATOM 744 C C . LEU A 1 93 ? 12.027 6.869 -9.349 1.00 74.44 93 LEU A C 1
ATOM 746 O O . LEU A 1 93 ? 13.111 6.374 -9.662 1.00 74.44 93 LEU A O 1
ATOM 750 N N . PRO A 1 94 ? 11.875 7.577 -8.216 1.00 78.31 94 PRO A N 1
ATOM 751 C CA . PRO A 1 94 ? 12.971 7.876 -7.295 1.00 78.31 94 PRO A CA 1
ATOM 752 C C . PRO A 1 94 ? 13.296 6.668 -6.395 1.00 78.31 94 PRO A C 1
ATOM 754 O O . PRO A 1 94 ? 13.465 6.808 -5.186 1.00 78.31 94 PRO A O 1
ATOM 757 N N . LEU A 1 95 ? 13.327 5.463 -6.969 1.00 84.12 95 LEU A N 1
ATOM 758 C CA . LEU A 1 95 ? 13.504 4.206 -6.248 1.00 84.12 95 LEU A CA 1
ATOM 759 C C . LEU A 1 95 ? 14.894 3.622 -6.517 1.00 84.12 95 LEU A C 1
ATOM 761 O O . LEU A 1 95 ? 15.348 3.650 -7.662 1.00 84.12 95 LEU A O 1
ATOM 765 N N . PRO A 1 96 ? 15.570 3.070 -5.491 1.00 86.81 96 PRO A N 1
ATOM 766 C CA . PRO A 1 96 ? 16.773 2.286 -5.720 1.00 86.81 96 PRO A CA 1
ATOM 767 C C . PRO A 1 96 ? 16.416 1.077 -6.591 1.00 86.81 96 PRO A C 1
ATOM 769 O O . PRO A 1 96 ? 15.428 0.388 -6.334 1.00 86.81 96 PRO A O 1
ATOM 772 N N . ALA A 1 97 ? 17.218 0.839 -7.624 1.00 87.69 97 ALA A N 1
ATOM 773 C CA . ALA A 1 97 ? 16.995 -0.228 -8.583 1.00 87.69 97 ALA A CA 1
ATOM 774 C C . ALA A 1 97 ? 18.313 -0.915 -8.951 1.00 87.69 97 ALA A C 1
ATOM 776 O O . ALA A 1 97 ? 19.354 -0.262 -9.053 1.00 87.69 97 ALA A O 1
ATOM 777 N N . GLU A 1 98 ? 18.253 -2.223 -9.169 1.00 88.94 98 GLU A N 1
ATOM 778 C CA . GLU A 1 98 ? 19.356 -3.028 -9.686 1.00 88.94 98 GLU A CA 1
ATOM 779 C C . GLU A 1 98 ? 19.168 -3.256 -11.188 1.00 88.94 98 GLU A C 1
ATOM 781 O O . GLU A 1 98 ? 18.096 -3.668 -11.635 1.00 88.94 98 GLU A O 1
ATOM 786 N N . SER A 1 99 ? 20.208 -2.994 -11.979 1.00 87.81 99 SER A N 1
ATOM 787 C CA . SER A 1 99 ? 20.192 -3.270 -13.415 1.00 87.81 99 SER A CA 1
ATOM 788 C C . SER A 1 99 ? 20.323 -4.767 -13.685 1.00 87.81 99 SER A C 1
ATOM 790 O O . SER A 1 99 ? 21.252 -5.417 -13.212 1.00 87.81 99 SER A O 1
ATOM 792 N N . LEU A 1 100 ? 19.421 -5.302 -14.501 1.00 86.06 100 LEU A N 1
ATOM 793 C CA . LEU A 1 100 ? 19.441 -6.680 -14.982 1.00 86.06 100 LEU A CA 1
ATOM 794 C C . LEU A 1 100 ? 20.143 -6.766 -16.348 1.00 86.06 100 LEU A C 1
ATOM 796 O O . LEU A 1 100 ? 20.152 -5.809 -17.122 1.00 86.06 100 LEU A O 1
ATOM 800 N N . GLU A 1 101 ? 20.690 -7.939 -16.687 1.00 84.25 101 GLU A N 1
ATOM 801 C CA . GLU A 1 101 ? 21.476 -8.159 -17.922 1.00 84.25 101 GLU A CA 1
ATOM 802 C C . GLU A 1 101 ? 20.714 -7.845 -19.224 1.00 84.25 101 GLU A C 1
ATOM 804 O O . GLU A 1 101 ? 21.315 -7.579 -20.263 1.00 84.25 101 GLU A O 1
ATOM 809 N N . ASN A 1 102 ? 19.383 -7.864 -19.179 1.00 82.44 102 ASN A N 1
ATOM 810 C CA . ASN A 1 102 ? 18.488 -7.613 -20.306 1.00 82.44 102 ASN A CA 1
ATOM 811 C C . ASN A 1 102 ? 18.023 -6.144 -20.418 1.00 82.44 102 ASN A C 1
ATOM 813 O O . ASN A 1 102 ? 17.122 -5.864 -21.209 1.00 82.44 102 ASN A O 1
ATOM 817 N N . GLY A 1 103 ? 18.609 -5.221 -19.644 1.00 80.19 103 GLY A N 1
ATOM 818 C CA . GLY A 1 103 ? 18.277 -3.789 -19.666 1.00 80.19 103 GLY A CA 1
ATOM 819 C C . GLY A 1 103 ? 17.031 -3.404 -18.862 1.00 80.19 103 GLY A C 1
ATOM 820 O O . GLY A 1 103 ? 16.580 -2.265 -18.939 1.00 80.19 103 GLY A O 1
ATOM 821 N N . TYR A 1 104 ? 16.464 -4.339 -18.096 1.00 83.69 104 TYR A N 1
ATOM 822 C CA . TYR A 1 104 ? 15.407 -4.043 -17.132 1.00 83.69 104 TYR A CA 1
ATOM 823 C C . TYR A 1 104 ? 15.990 -3.663 -15.772 1.00 83.69 104 TYR A C 1
ATOM 825 O O . TYR A 1 104 ? 17.136 -3.972 -15.452 1.00 83.69 104 TYR A O 1
ATOM 833 N N . LEU A 1 105 ? 15.164 -3.028 -14.950 1.00 85.81 105 LEU A N 1
ATOM 834 C CA . LEU A 1 105 ? 15.483 -2.648 -13.584 1.00 85.81 105 LEU A CA 1
ATOM 835 C C . LEU A 1 105 ? 14.652 -3.481 -12.607 1.00 85.81 105 LEU A C 1
ATOM 837 O O . LEU A 1 105 ? 13.428 -3.549 -12.738 1.00 85.81 105 LEU A O 1
ATOM 841 N N . LEU A 1 106 ? 15.303 -4.092 -11.619 1.00 87.56 106 LEU A N 1
ATOM 842 C CA . LEU A 1 106 ? 14.652 -4.718 -10.473 1.00 87.56 106 LEU A CA 1
ATOM 843 C C . LEU A 1 106 ? 14.560 -3.707 -9.333 1.00 87.56 106 LEU A C 1
ATOM 845 O O . LEU A 1 106 ? 15.573 -3.191 -8.867 1.00 87.56 106 LEU A O 1
ATOM 849 N N . VAL A 1 107 ? 13.347 -3.464 -8.855 1.00 89.75 107 VAL A N 1
ATOM 850 C CA . VAL A 1 107 ? 13.102 -2.720 -7.622 1.00 89.75 107 VAL A CA 1
ATOM 851 C C . VAL A 1 107 ? 12.697 -3.714 -6.541 1.00 89.75 107 VAL A C 1
ATOM 853 O O . VAL A 1 107 ? 11.754 -4.486 -6.725 1.00 89.75 107 VAL A O 1
ATOM 856 N N . ASP A 1 108 ? 13.401 -3.672 -5.414 1.00 91.12 108 ASP A N 1
ATOM 857 C CA . ASP A 1 108 ? 13.021 -4.337 -4.169 1.00 91.12 108 ASP A CA 1
ATOM 858 C C . ASP A 1 108 ? 13.262 -3.368 -3.009 1.00 91.12 108 ASP A C 1
ATOM 860 O O . ASP A 1 108 ? 14.361 -3.279 -2.459 1.00 91.12 108 ASP A O 1
ATOM 864 N N . LEU A 1 109 ? 12.240 -2.574 -2.693 1.00 92.25 109 LEU A N 1
ATOM 865 C CA . LEU A 1 109 ? 12.278 -1.622 -1.593 1.00 92.25 109 LEU A CA 1
ATOM 866 C C . LEU A 1 109 ? 11.154 -1.931 -0.605 1.00 92.25 109 LEU A C 1
ATOM 868 O O . LEU A 1 109 ? 9.977 -1.943 -0.965 1.00 92.25 109 LEU A O 1
ATOM 872 N N . GLU A 1 110 ? 11.525 -2.100 0.660 1.00 95.62 110 GLU A N 1
ATOM 873 C CA . GLU A 1 110 ? 10.596 -2.130 1.783 1.00 95.62 110 GLU A CA 1
ATOM 874 C C . GLU A 1 110 ? 10.984 -1.044 2.789 1.00 95.62 110 GLU A C 1
ATOM 876 O O . GLU A 1 110 ? 12.153 -0.910 3.157 1.00 95.62 110 GLU A O 1
ATOM 881 N N . PHE A 1 111 ? 10.009 -0.255 3.230 1.00 96.44 111 PHE A N 1
ATOM 882 C CA . PHE A 1 111 ? 10.205 0.729 4.291 1.00 96.44 111 PHE A CA 1
ATOM 883 C C . PHE A 1 111 ? 8.942 0.871 5.132 1.00 96.44 111 PHE A C 1
ATOM 885 O O . PHE A 1 111 ? 7.839 0.576 4.678 1.00 96.44 111 PHE A O 1
ATOM 892 N N . SER A 1 112 ? 9.110 1.302 6.379 1.00 97.31 112 SER A N 1
ATOM 893 C CA . SER A 1 112 ? 8.021 1.398 7.348 1.00 97.31 112 SER A CA 1
ATOM 894 C C . SER A 1 112 ? 8.048 2.735 8.078 1.00 97.31 112 SER A C 1
ATOM 896 O O . SER A 1 112 ? 9.117 3.287 8.330 1.00 97.31 112 SER A O 1
ATOM 898 N N . GLU A 1 113 ? 6.872 3.241 8.432 1.00 97.69 113 GLU A N 1
ATOM 899 C CA . GLU A 1 113 ? 6.672 4.506 9.139 1.00 97.69 113 GLU A CA 1
ATOM 900 C C . GLU A 1 113 ? 5.488 4.416 10.114 1.00 97.69 113 GLU A C 1
ATOM 902 O O . GLU A 1 113 ? 4.498 3.729 9.854 1.00 97.69 113 GLU A O 1
ATOM 907 N N . GLU A 1 114 ? 5.600 5.095 11.252 1.00 96.81 114 GLU A N 1
ATOM 908 C CA . GLU A 1 114 ? 4.504 5.244 12.212 1.00 96.81 114 GLU A CA 1
ATOM 909 C C . GLU A 1 114 ? 3.692 6.505 11.873 1.00 96.81 114 GLU A C 1
ATOM 911 O O . GLU A 1 114 ? 4.266 7.575 11.646 1.00 96.81 114 GLU A O 1
ATOM 916 N N . LEU A 1 115 ? 2.363 6.368 11.812 1.00 93.38 115 LEU A N 1
ATOM 917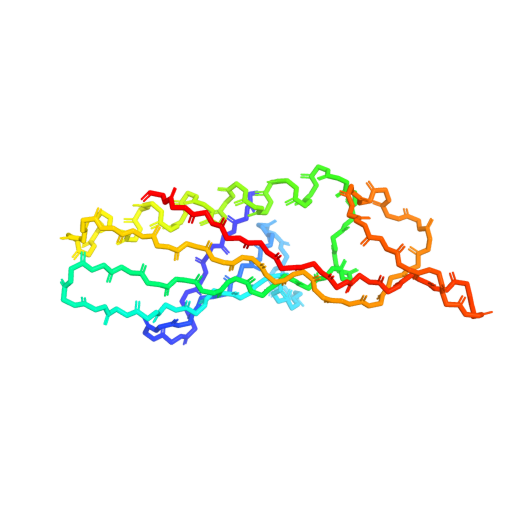 C CA . LEU A 1 115 ? 1.396 7.414 11.444 1.00 93.38 115 LEU A CA 1
ATOM 918 C C . LEU A 1 115 ? 0.495 7.803 12.614 1.00 93.38 115 LEU A C 1
ATOM 920 O O . LEU A 1 115 ? 0.184 6.925 13.452 1.00 93.38 115 LEU A O 1
#

Secondary structure (DSSP, 8-state):
-EEEEESSSSEEEEEETT-TTSPPSEEEEEEE-SSEEEEEEEEEGGG--SHHHHHHHHHHHHHHHHHHHHHTT-SEEEEEEEEEEEEETTS---S--EEPTTSEEEEEEEEEEE-

Mean predicted aligned error: 4.87 Å

Organism: NCBI:txid1172614

pLDDT: mean 88.59, std 10.02, range [52.91, 98.56]

Solvent-accessible surface area (backbone atoms only — not comparable to full-atom values): 6400 Å² total; per-residue (Å²): 102,63,44,80,40,79,76,51,100,41,35,31,36,29,35,54,66,94,43,88,90,54,82,60,41,28,38,38,39,54,46,78,57,95,59,30,36,42,34,44,33,44,35,45,57,80,80,45,74,29,41,67,51,47,54,50,46,53,51,40,50,51,54,49,52,52,49,50,29,58,78,68,71,35,80,39,31,42,40,32,44,37,41,52,47,72,42,66,90,76,36,72,56,94,61,77,63,47,81,42,99,85,64,36,30,41,32,79,46,74,52,72,49,82,96

Radius of gyration: 14.84 Å; Cα contacts (8 Å, |Δi|>4): 233; chains: 1; bounding box: 34×20×41 Å

Nearest PDB structures (foldseek):
  3shp-assembly1_B  TM=4.866E-01  e=7.035E-02  Sphaerobacter thermophilus DSM 20745
  4ua3-assembly1_A  TM=4.213E-01  e=5.005E-01  Schizosaccharomyces pombe 972h-
  4ua3-assembly2_B  TM=4.015E-01  e=7.077E-01  Schizosaccharomyces pombe 972h-
  1ako-assembly1_A  TM=3.720E-01  e=5.618E-01  Escherichia coli K-12
  4fgt-assembly1_A-2  TM=6.589E-01  e=6.720E+00  Homo sapiens